Protein AF-A0A8J6FW57-F1 (afdb_monomer_lite)

Sequence (86 aa):
MDDYTDAIRVNPKFEVPYYNRGVILYRLGFFDDAIKDFQKVLELNPKFEDARISLQQSIADKEGRRRRRIPESAKDKDSTDRDATV

pLDDT: mean 86.76, std 17.14, range [51.38, 98.81]

Secondary structure (DSSP, 8-state):
-HHHHHHHHH-TT-HHHHHHHHHHHHHTT-HHHHHHHHHHHHHH-TT-HHHHHHHHHHHHHHHHHHHHHS-GGGSTTSS--SS---

InterPro domains:
  IPR011990 Tetratricopeptide-like helical domain superfamily [G3DSA:1.25.40.10] (1-76)
  IPR011990 Tetratricopeptide-like helical domain superfamily [SSF48452] (3-55)
  IPR019734 Tetratricopeptide repeat [PF00515] (18-48)
  IPR019734 Tetratricopeptide repeat [PS50005] (15-48)
  IPR019734 Tetratricopeptide repeat [SM00028] (15-48)

Radius of gyration: 20.23 Å; chains: 1; bounding box: 58×47×41 Å

Foldseek 3Di:
DVVLVVVCVVPVLDLVSLQVVLVVCVVVVVLVSSLVSLVSSCVSPVPPVVSVVSNVVSVVVVVVVVVVPPPPVVVPPPPPDDDDDD

Structure (mmCIF, N/CA/C/O backbone):
data_AF-A0A8J6FW57-F1
#
_entry.id   AF-A0A8J6FW57-F1
#
loop_
_atom_site.group_PDB
_atom_site.id
_atom_site.type_symbol
_atom_site.label_atom_id
_atom_site.label_alt_id
_atom_site.label_comp_id
_atom_site.label_asym_id
_atom_site.label_entity_id
_atom_site.label_seq_id
_atom_site.pdbx_PDB_ins_code
_atom_site.Cartn_x
_atom_site.Cartn_y
_atom_site.Cartn_z
_atom_site.occupancy
_atom_site.B_iso_or_equiv
_atom_site.auth_seq_id
_atom_site.auth_comp_id
_atom_site.auth_asym_id
_atom_site.auth_atom_id
_atom_site.pdbx_PDB_model_num
ATOM 1 N N . MET A 1 1 ? -4.484 -10.249 -6.253 1.00 66.06 1 MET A N 1
ATOM 2 C CA . MET A 1 1 ? -4.837 -8.808 -6.297 1.00 66.06 1 MET A CA 1
ATOM 3 C C . MET A 1 1 ? -6.334 -8.643 -6.126 1.00 66.06 1 MET A C 1
ATOM 5 O O . MET A 1 1 ? -6.744 -7.823 -5.314 1.00 66.06 1 MET A O 1
ATOM 9 N N . ASP A 1 2 ? -7.121 -9.445 -6.842 1.00 81.88 2 ASP A N 1
ATOM 10 C CA . ASP A 1 2 ? -8.585 -9.399 -6.798 1.00 81.88 2 ASP A CA 1
ATOM 11 C C . ASP A 1 2 ? -9.137 -9.636 -5.386 1.00 81.88 2 ASP A C 1
ATOM 13 O O . ASP A 1 2 ? -9.971 -8.853 -4.943 1.00 81.88 2 ASP A O 1
ATOM 17 N N . ASP A 1 3 ? -8.543 -10.557 -4.614 1.00 87.12 3 ASP A N 1
ATOM 18 C CA . ASP A 1 3 ? -8.918 -10.794 -3.208 1.00 87.12 3 ASP A CA 1
ATOM 19 C C . ASP A 1 3 ? -8.858 -9.528 -2.336 1.00 87.12 3 ASP A C 1
ATOM 21 O O . ASP A 1 3 ? -9.734 -9.286 -1.507 1.00 87.12 3 ASP A O 1
ATOM 25 N N . TYR A 1 4 ? -7.841 -8.679 -2.530 1.00 92.31 4 TYR A N 1
ATOM 26 C CA . TYR A 1 4 ? -7.734 -7.421 -1.786 1.00 92.31 4 TYR A CA 1
ATOM 27 C C . TYR A 1 4 ? -8.730 -6.382 -2.284 1.00 92.31 4 TYR A C 1
ATOM 29 O O . TYR A 1 4 ? -9.246 -5.607 -1.486 1.00 92.31 4 TYR A O 1
ATOM 37 N N . THR A 1 5 ? -9.033 -6.369 -3.580 1.00 92.75 5 THR A N 1
ATOM 38 C CA . THR A 1 5 ? -10.046 -5.470 -4.142 1.00 92.75 5 THR A CA 1
ATOM 39 C C . THR A 1 5 ? -11.440 -5.825 -3.629 1.00 92.75 5 THR A C 1
ATOM 41 O O . THR A 1 5 ? -12.194 -4.928 -3.250 1.00 92.75 5 THR A O 1
ATOM 44 N N . ASP A 1 6 ? -11.763 -7.112 -3.520 1.00 95.12 6 ASP A N 1
ATOM 45 C CA . ASP A 1 6 ? -13.005 -7.561 -2.896 1.00 95.12 6 ASP A CA 1
ATOM 46 C C . ASP A 1 6 ? -13.034 -7.271 -1.395 1.00 95.12 6 ASP A C 1
ATOM 48 O O . ASP A 1 6 ? -14.031 -6.742 -0.901 1.00 95.12 6 ASP A O 1
ATOM 52 N N . ALA A 1 7 ? -11.936 -7.512 -0.671 1.00 93.94 7 ALA A N 1
ATOM 53 C CA . ALA A 1 7 ? -11.846 -7.156 0.745 1.00 93.94 7 ALA A CA 1
ATOM 54 C C . ALA A 1 7 ? -12.060 -5.647 0.978 1.00 93.94 7 ALA A C 1
ATOM 56 O O . ALA A 1 7 ? -12.785 -5.264 1.897 1.00 93.94 7 ALA A O 1
ATOM 57 N N . ILE A 1 8 ? -11.501 -4.794 0.112 1.00 96.38 8 ILE A N 1
ATOM 58 C CA . ILE A 1 8 ? -11.709 -3.337 0.124 1.00 96.38 8 ILE A CA 1
ATOM 59 C C . ILE A 1 8 ? -13.173 -2.986 -0.150 1.00 96.38 8 ILE A C 1
ATOM 61 O O . ILE A 1 8 ? -13.734 -2.118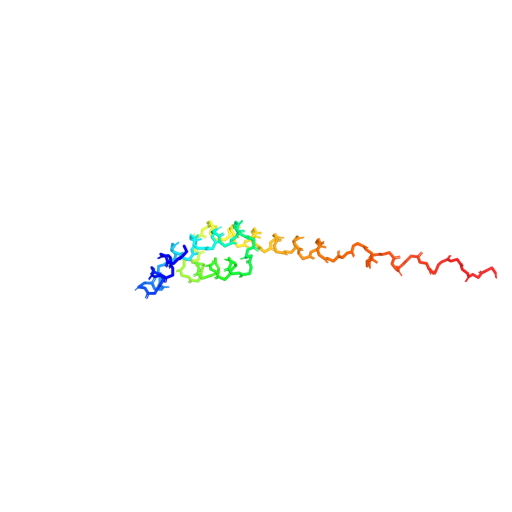 0.515 1.00 96.38 8 ILE A O 1
ATOM 65 N N . ARG A 1 9 ? -13.814 -3.655 -1.113 1.00 96.06 9 ARG A N 1
ATOM 66 C CA . ARG A 1 9 ? -15.227 -3.426 -1.438 1.00 96.06 9 ARG A CA 1
ATOM 67 C C . ARG A 1 9 ? -16.145 -3.797 -0.274 1.00 96.06 9 ARG A C 1
ATOM 69 O O . ARG A 1 9 ? -17.114 -3.086 -0.021 1.00 96.06 9 ARG A O 1
ATOM 76 N N . VAL A 1 10 ? -15.840 -4.890 0.425 1.00 97.44 10 VAL A N 1
ATOM 77 C CA . VAL A 1 10 ? -16.605 -5.359 1.590 1.00 97.44 10 VAL A CA 1
ATOM 78 C C . VAL A 1 10 ? -16.389 -4.447 2.797 1.00 97.44 10 VAL A C 1
ATOM 80 O O . VAL A 1 10 ? -17.354 -4.087 3.469 1.00 97.44 10 VAL A O 1
ATOM 83 N N . ASN A 1 11 ? -15.145 -4.049 3.074 1.00 95.50 11 ASN A N 1
ATOM 84 C CA . ASN A 1 11 ? -14.830 -3.130 4.162 1.00 95.50 11 ASN A CA 1
ATOM 85 C C . ASN A 1 11 ? -13.788 -2.080 3.734 1.00 95.50 11 ASN A C 1
ATOM 87 O O . ASN A 1 11 ? -12.587 -2.270 3.942 1.00 95.50 11 ASN A O 1
ATOM 91 N N . PRO A 1 12 ? -14.228 -0.915 3.226 1.00 96.44 12 PRO A N 1
ATOM 92 C CA . PRO A 1 12 ? -13.317 0.112 2.725 1.00 96.44 12 PRO A CA 1
ATOM 93 C C . PRO A 1 12 ? -12.569 0.858 3.833 1.00 96.44 12 PRO A C 1
ATOM 95 O O . PRO A 1 12 ? -11.680 1.651 3.524 1.00 96.44 12 PRO A O 1
ATOM 98 N N . LYS A 1 13 ? -12.934 0.636 5.103 1.00 97.31 13 LYS A N 1
ATOM 99 C CA . LYS A 1 13 ? -12.256 1.201 6.275 1.00 97.31 13 LYS A CA 1
ATOM 100 C C . LYS A 1 13 ? -11.212 0.260 6.867 1.00 97.31 13 LYS A C 1
ATOM 102 O O . LYS A 1 13 ? -10.535 0.657 7.807 1.00 97.31 13 LYS A O 1
ATOM 107 N N . PHE A 1 14 ? -11.091 -0.959 6.341 1.00 96.75 14 PHE A N 1
ATOM 108 C CA . PHE A 1 14 ? -10.038 -1.874 6.743 1.00 96.75 14 PHE A CA 1
ATOM 109 C C . PHE A 1 14 ? -8.778 -1.575 5.941 1.00 96.75 14 PHE A C 1
ATOM 111 O O . PHE A 1 14 ? -8.766 -1.660 4.716 1.00 96.75 14 PHE A O 1
ATOM 118 N N . GLU A 1 15 ? -7.719 -1.198 6.637 1.00 97.62 15 GLU A N 1
ATOM 119 C CA . GLU A 1 15 ? -6.491 -0.681 6.055 1.00 97.62 15 GLU A CA 1
ATOM 120 C C . GLU A 1 15 ? -5.550 -1.786 5.546 1.00 97.62 15 GLU A C 1
ATOM 122 O O . GLU A 1 15 ? -4.835 -1.591 4.565 1.00 97.62 15 GLU A O 1
ATOM 127 N N . VAL A 1 16 ? -5.588 -2.980 6.147 1.00 97.25 16 VAL A N 1
ATOM 128 C CA . VAL A 1 16 ? -4.669 -4.091 5.823 1.00 97.25 16 VAL A CA 1
ATOM 129 C C . VAL A 1 16 ? -4.741 -4.539 4.349 1.00 97.25 16 VAL A C 1
ATOM 131 O O . VAL A 1 16 ? -3.684 -4.753 3.750 1.00 97.25 16 VAL A O 1
ATOM 134 N N . PRO A 1 17 ? -5.922 -4.658 3.705 1.00 97.94 17 PRO A N 1
ATOM 135 C CA . PRO A 1 17 ? -6.011 -4.970 2.280 1.00 97.94 17 PRO A CA 1
ATOM 136 C C . PRO A 1 17 ? -5.339 -3.931 1.378 1.00 97.94 17 PRO A C 1
ATOM 138 O O . PRO A 1 17 ? -4.671 -4.318 0.421 1.00 97.94 17 PRO A O 1
ATOM 141 N N . TYR A 1 18 ? -5.462 -2.635 1.694 1.00 98.44 18 TYR A N 1
ATOM 142 C CA . TYR A 1 18 ? -4.762 -1.581 0.953 1.00 98.44 18 TYR A CA 1
ATOM 143 C C . TYR A 1 18 ? -3.250 -1.726 1.116 1.00 98.44 18 TYR A C 1
ATOM 145 O O . TYR A 1 18 ? -2.532 -1.711 0.122 1.00 98.44 18 TYR A O 1
ATOM 153 N N . TYR A 1 19 ? -2.760 -1.954 2.341 1.00 98.56 19 TYR A N 1
ATOM 154 C CA . TYR A 1 19 ? -1.329 -2.154 2.583 1.00 98.56 19 TYR A CA 1
ATOM 155 C C . TYR A 1 19 ? -0.774 -3.331 1.770 1.00 98.56 19 TYR A C 1
ATOM 157 O O . TYR A 1 19 ? 0.194 -3.176 1.025 1.00 98.56 19 TYR A O 1
ATOM 165 N N . ASN A 1 20 ? -1.424 -4.493 1.844 1.00 98.19 20 ASN A N 1
ATOM 166 C CA . ASN A 1 20 ? -0.967 -5.687 1.137 1.00 98.19 20 ASN A CA 1
ATOM 167 C C . ASN A 1 20 ? -1.015 -5.517 -0.387 1.00 98.19 20 ASN A C 1
ATOM 169 O O . ASN A 1 20 ? -0.081 -5.925 -1.083 1.00 98.19 20 ASN A O 1
ATOM 173 N N . ARG A 1 21 ? -2.069 -4.883 -0.917 1.00 98.25 21 ARG A N 1
ATOM 174 C CA . ARG A 1 21 ? -2.163 -4.575 -2.348 1.00 98.25 21 ARG A CA 1
ATOM 175 C C . ARG A 1 21 ? -1.064 -3.599 -2.779 1.00 98.25 21 ARG A C 1
ATOM 177 O O . ARG A 1 21 ? -0.389 -3.866 -3.773 1.00 98.25 21 ARG A O 1
ATOM 184 N N . GLY A 1 22 ? -0.802 -2.563 -1.982 1.00 98.38 22 GLY A N 1
ATOM 185 C CA . GLY A 1 22 ? 0.287 -1.609 -2.187 1.00 98.38 22 GLY A CA 1
ATOM 186 C C . GLY A 1 22 ? 1.666 -2.271 -2.229 1.00 98.38 22 GLY A C 1
ATOM 187 O O . GLY A 1 22 ? 2.449 -1.996 -3.137 1.00 98.38 22 GLY A O 1
ATOM 188 N N . VAL A 1 23 ? 1.951 -3.217 -1.325 1.00 98.31 23 VAL A N 1
ATOM 189 C CA . VAL A 1 23 ? 3.216 -3.981 -1.323 1.00 98.31 23 VAL A CA 1
ATOM 190 C C . VAL A 1 23 ? 3.394 -4.777 -2.617 1.00 98.31 23 VAL A C 1
ATOM 192 O O . VAL A 1 23 ? 4.488 -4.794 -3.187 1.00 98.31 23 VAL A O 1
ATOM 195 N N . ILE A 1 24 ? 2.338 -5.426 -3.113 1.00 97.75 24 ILE A N 1
ATOM 196 C CA . ILE A 1 24 ? 2.417 -6.178 -4.372 1.00 97.75 24 ILE A CA 1
ATOM 197 C C . ILE A 1 24 ? 2.614 -5.216 -5.552 1.00 97.75 24 ILE A C 1
ATOM 199 O O . ILE A 1 24 ? 3.477 -5.464 -6.392 1.00 97.75 24 ILE A O 1
ATOM 203 N N . LEU A 1 25 ? 1.875 -4.104 -5.603 1.00 97.94 25 LEU A N 1
ATOM 204 C CA . LEU A 1 25 ? 2.016 -3.086 -6.652 1.00 97.94 25 LEU A CA 1
ATOM 205 C C . LEU A 1 25 ? 3.435 -2.507 -6.690 1.00 97.94 25 LEU A C 1
ATOM 207 O O . LEU A 1 25 ? 4.025 -2.397 -7.766 1.00 97.94 25 LEU A O 1
ATOM 211 N N . TYR A 1 26 ? 4.010 -2.216 -5.522 1.00 98.06 26 TYR A N 1
ATOM 212 C CA . TYR A 1 26 ? 5.387 -1.754 -5.384 1.00 98.06 26 TYR A CA 1
ATOM 213 C C . TYR A 1 26 ? 6.378 -2.772 -5.962 1.00 98.06 26 TYR A C 1
ATOM 215 O O . TYR A 1 26 ? 7.207 -2.417 -6.800 1.00 98.06 26 TYR A O 1
ATOM 223 N N . ARG A 1 27 ? 6.245 -4.057 -5.601 1.00 96.38 27 ARG A N 1
ATOM 224 C CA . ARG A 1 27 ? 7.107 -5.140 -6.116 1.00 96.38 27 ARG A CA 1
ATOM 225 C C . ARG A 1 27 ? 6.990 -5.338 -7.628 1.00 96.38 27 ARG A C 1
ATOM 227 O O . ARG A 1 27 ? 7.960 -5.733 -8.265 1.00 96.38 27 ARG A O 1
ATOM 234 N N . LEU A 1 28 ? 5.825 -5.047 -8.203 1.00 95.69 28 LEU A N 1
ATOM 235 C CA . LEU A 1 28 ? 5.589 -5.076 -9.649 1.00 95.69 28 LEU A CA 1
ATOM 236 C C . LEU A 1 28 ? 6.068 -3.796 -10.367 1.00 95.69 28 LEU A C 1
ATOM 238 O O . LEU A 1 28 ? 5.988 -3.705 -11.591 1.00 95.69 28 LEU A O 1
ATOM 242 N N . GLY A 1 29 ? 6.572 -2.800 -9.632 1.00 95.31 29 GLY A N 1
ATOM 243 C CA . GLY A 1 29 ? 7.045 -1.528 -10.181 1.00 95.31 29 GLY A CA 1
ATOM 244 C C . GLY A 1 29 ? 5.930 -0.535 -10.529 1.00 95.31 29 GLY A C 1
ATOM 245 O O . GLY A 1 29 ? 6.200 0.484 -11.178 1.00 95.31 29 GLY A O 1
ATOM 246 N N . PHE A 1 30 ? 4.693 -0.802 -10.099 1.00 97.06 30 PHE A N 1
ATOM 247 C CA . PHE A 1 30 ? 3.545 0.104 -10.204 1.00 97.06 30 PHE A CA 1
ATOM 248 C C . PHE A 1 30 ? 3.544 1.095 -9.034 1.00 97.06 30 PHE A C 1
ATOM 250 O O . PHE A 1 30 ? 2.636 1.126 -8.205 1.0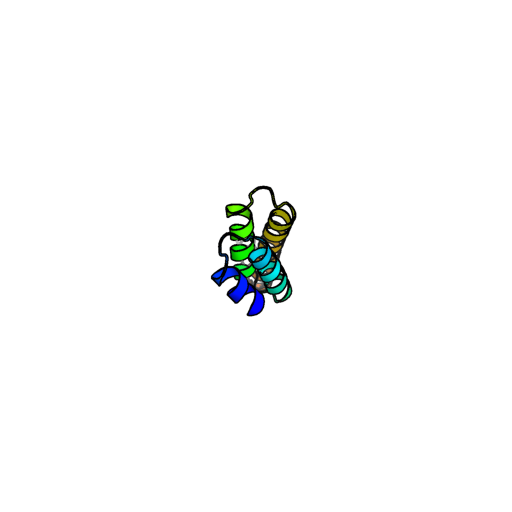0 97.06 30 PHE A O 1
ATOM 257 N N . PHE A 1 31 ? 4.602 1.904 -8.953 1.00 96.62 31 PHE A N 1
ATOM 258 C CA . PHE A 1 31 ? 4.840 2.785 -7.807 1.00 96.62 31 PHE A CA 1
ATOM 259 C C . PHE A 1 31 ? 3.722 3.809 -7.584 1.00 96.62 31 PHE A C 1
ATOM 261 O O . PHE A 1 31 ? 3.398 4.104 -6.441 1.00 96.62 31 PHE A O 1
ATOM 268 N N . ASP A 1 32 ? 3.103 4.328 -8.648 1.00 97.69 32 ASP A N 1
ATOM 269 C CA . ASP A 1 32 ? 1.999 5.288 -8.534 1.00 97.69 32 ASP A CA 1
ATOM 270 C C . ASP A 1 32 ? 0.775 4.709 -7.821 1.00 97.69 32 ASP A C 1
ATOM 272 O O . ASP A 1 32 ? 0.176 5.379 -6.979 1.00 97.69 32 ASP A O 1
ATOM 276 N N . ASP A 1 33 ? 0.412 3.466 -8.127 1.00 97.94 33 ASP A N 1
ATOM 277 C CA . ASP A 1 33 ? -0.744 2.822 -7.506 1.00 97.94 33 ASP A CA 1
ATOM 278 C C . ASP A 1 33 ? -0.410 2.313 -6.100 1.00 97.94 33 ASP A C 1
ATOM 280 O O . ASP A 1 33 ? -1.235 2.439 -5.197 1.00 97.94 33 ASP A O 1
ATOM 284 N N . ALA A 1 34 ? 0.827 1.855 -5.874 1.00 98.56 34 ALA A N 1
ATOM 285 C CA . ALA A 1 34 ? 1.316 1.536 -4.534 1.00 98.56 34 ALA A CA 1
ATOM 286 C C . ALA A 1 34 ? 1.247 2.751 -3.592 1.00 98.56 34 ALA A C 1
ATOM 288 O O . ALA A 1 34 ? 0.771 2.636 -2.465 1.00 98.56 34 ALA A O 1
ATOM 289 N N . ILE A 1 35 ? 1.660 3.931 -4.071 1.00 98.69 35 ILE A N 1
ATOM 290 C CA . ILE A 1 35 ? 1.594 5.189 -3.313 1.00 98.69 35 ILE A CA 1
ATOM 291 C C . ILE A 1 35 ? 0.156 5.504 -2.890 1.00 98.69 35 ILE A C 1
ATOM 293 O O . ILE A 1 35 ? -0.061 5.818 -1.721 1.00 98.69 35 ILE A O 1
ATOM 297 N N . LYS A 1 36 ? -0.821 5.391 -3.801 1.00 98.56 36 LYS A N 1
ATOM 298 C CA . LYS A 1 36 ? -2.239 5.639 -3.481 1.00 98.56 36 LYS A CA 1
ATOM 299 C C . LYS A 1 36 ? -2.739 4.699 -2.386 1.00 98.56 36 LYS A C 1
ATOM 301 O O . LYS A 1 36 ? -3.393 5.146 -1.446 1.00 98.56 36 LYS A O 1
ATOM 306 N N . ASP A 1 37 ? -2.407 3.415 -2.491 1.00 98.62 37 ASP A N 1
ATOM 307 C CA . ASP A 1 37 ? -2.812 2.418 -1.502 1.00 98.62 37 ASP A CA 1
ATOM 308 C C . ASP A 1 37 ? -2.163 2.687 -0.133 1.00 98.62 37 ASP A C 1
ATOM 310 O O . ASP A 1 37 ? -2.863 2.696 0.879 1.00 98.62 37 ASP A O 1
ATOM 314 N N . PHE A 1 38 ? -0.866 3.010 -0.072 1.00 98.81 38 PHE A N 1
ATOM 315 C CA . PHE A 1 38 ? -0.204 3.356 1.194 1.00 98.81 38 PHE A CA 1
ATOM 316 C C . PHE A 1 38 ? -0.720 4.660 1.810 1.00 98.81 38 PHE A C 1
ATOM 318 O O . PHE A 1 38 ? -0.877 4.742 3.028 1.00 98.81 38 PHE A O 1
ATOM 325 N N . GLN A 1 39 ? -1.041 5.669 0.997 1.00 98.81 39 GLN A N 1
ATOM 326 C CA . GLN A 1 39 ? -1.701 6.884 1.480 1.00 98.81 39 GLN A CA 1
ATOM 327 C C . GLN A 1 39 ? -3.062 6.559 2.092 1.00 98.81 39 GLN A C 1
ATOM 329 O O . GLN A 1 39 ? -3.371 7.051 3.177 1.00 98.81 39 GLN A O 1
ATOM 334 N N . LYS A 1 40 ? -3.836 5.665 1.465 1.00 98.62 40 LYS A N 1
ATOM 335 C CA . LYS A 1 40 ? -5.128 5.246 2.007 1.00 98.62 40 LYS A CA 1
ATOM 336 C C . LYS A 1 40 ? -4.999 4.540 3.356 1.00 98.62 40 LYS A C 1
ATOM 338 O O . LYS A 1 40 ? -5.816 4.778 4.245 1.00 98.62 40 LYS A O 1
ATOM 343 N N . VAL A 1 41 ? -3.958 3.728 3.542 1.00 98.75 41 VAL A N 1
ATOM 344 C CA . VAL A 1 41 ? -3.650 3.116 4.846 1.00 98.75 41 VAL A CA 1
ATOM 345 C C . VAL A 1 41 ? -3.434 4.188 5.911 1.00 98.75 41 VAL A C 1
ATOM 347 O O . VAL A 1 41 ? -4.014 4.088 6.985 1.00 98.75 41 VAL A O 1
ATOM 350 N N . LEU A 1 42 ? -2.659 5.233 5.610 1.00 98.69 42 LEU A N 1
ATOM 351 C CA . LEU A 1 42 ? -2.360 6.314 6.557 1.00 98.69 42 LEU A CA 1
ATOM 352 C C . LEU A 1 42 ? -3.548 7.254 6.806 1.00 98.69 42 LEU A C 1
ATOM 354 O O . LEU A 1 42 ? -3.656 7.811 7.894 1.00 98.69 42 LEU A O 1
ATOM 358 N N . GLU A 1 43 ? -4.460 7.411 5.843 1.00 98.56 43 GLU A N 1
ATOM 359 C CA . GLU A 1 43 ? -5.742 8.095 6.064 1.00 98.56 43 GLU A CA 1
ATOM 360 C C . GLU A 1 43 ? -6.620 7.347 7.078 1.00 98.56 43 GLU A C 1
ATOM 362 O O . GLU A 1 43 ? -7.290 7.974 7.898 1.00 98.56 43 GLU A O 1
ATOM 367 N N . LEU A 1 44 ? -6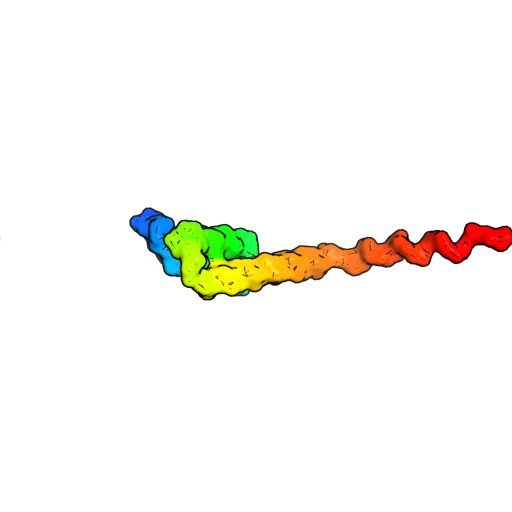.640 6.011 7.009 1.00 98.31 44 LEU A N 1
ATOM 368 C CA . LEU A 1 44 ? -7.442 5.159 7.893 1.00 98.31 44 LEU A CA 1
ATOM 369 C C . LEU A 1 44 ? -6.772 4.949 9.256 1.00 98.31 44 LEU A C 1
ATOM 371 O O . LEU A 1 44 ? -7.437 4.980 10.291 1.00 98.31 44 LEU A O 1
ATOM 375 N N . ASN A 1 45 ? -5.456 4.756 9.254 1.00 98.19 45 ASN A N 1
ATOM 376 C CA . ASN A 1 45 ? -4.631 4.515 10.426 1.00 98.19 45 ASN A CA 1
ATOM 377 C C . ASN A 1 45 ? -3.307 5.297 10.314 1.00 98.19 45 ASN A C 1
ATOM 379 O O . ASN A 1 45 ? -2.292 4.763 9.856 1.00 98.19 45 ASN A O 1
ATOM 383 N N . PRO A 1 46 ? -3.271 6.552 10.798 1.00 98.31 46 PRO A N 1
ATOM 384 C CA . PRO A 1 46 ? -2.076 7.398 10.738 1.00 98.31 46 PRO A CA 1
ATOM 385 C C . PRO A 1 46 ? -0.861 6.851 11.500 1.00 98.31 46 PRO A C 1
ATOM 387 O O . PRO A 1 46 ? 0.248 7.350 11.323 1.00 98.31 46 PRO A O 1
ATOM 390 N N . LYS A 1 47 ? -1.058 5.857 12.377 1.00 98.19 47 LYS A N 1
ATOM 391 C CA . LYS A 1 47 ? 0.002 5.234 13.183 1.00 98.19 47 LYS A CA 1
ATOM 392 C C . LYS A 1 47 ? 0.574 3.968 12.539 1.00 98.19 47 LYS A C 1
ATOM 394 O O . LYS A 1 47 ? 1.404 3.306 13.158 1.00 98.19 47 LYS A O 1
ATOM 399 N N . PHE A 1 48 ? 0.143 3.614 11.327 1.00 98.25 48 PHE A N 1
ATOM 400 C CA . PHE A 1 48 ? 0.659 2.449 10.615 1.00 98.25 48 PHE A CA 1
ATOM 401 C C . PHE A 1 48 ? 2.066 2.734 10.073 1.00 98.25 48 PHE A C 1
ATOM 403 O O . PHE A 1 48 ? 2.254 3.211 8.953 1.00 98.25 48 PHE A O 1
ATOM 410 N N . GLU A 1 49 ? 3.070 2.423 10.888 1.00 98.19 49 GLU A N 1
ATOM 411 C CA . GLU A 1 49 ? 4.471 2.738 10.610 1.00 98.19 49 GLU A CA 1
ATOM 412 C C . GLU A 1 49 ? 4.984 2.105 9.307 1.00 98.19 49 GLU A C 1
ATOM 414 O O . GLU A 1 49 ? 5.591 2.794 8.486 1.00 98.19 49 GLU A O 1
ATOM 419 N N . ASP A 1 50 ? 4.656 0.835 9.053 1.00 98.25 50 ASP A N 1
ATOM 420 C CA . ASP A 1 50 ? 5.104 0.143 7.838 1.00 98.25 50 ASP A CA 1
ATOM 421 C C . ASP A 1 50 ? 4.572 0.800 6.557 1.00 98.25 50 ASP A C 1
ATOM 423 O O . ASP A 1 50 ? 5.271 0.849 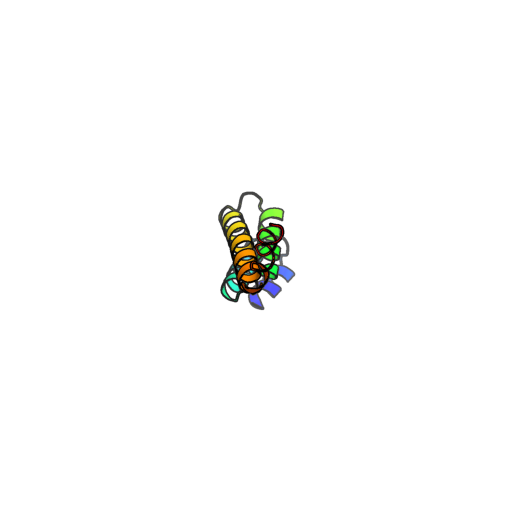5.543 1.00 98.25 50 ASP A O 1
ATOM 427 N N . ALA A 1 51 ? 3.356 1.358 6.591 1.00 98.44 51 ALA A N 1
ATOM 428 C CA . ALA A 1 51 ? 2.791 2.074 5.452 1.00 98.44 51 ALA A CA 1
ATOM 429 C C . ALA A 1 51 ? 3.528 3.394 5.194 1.00 98.44 51 ALA A C 1
ATOM 431 O O . ALA A 1 51 ? 3.760 3.753 4.039 1.00 98.44 51 ALA A O 1
ATOM 432 N N . ARG A 1 52 ? 3.967 4.091 6.250 1.00 98.62 52 ARG A N 1
ATOM 433 C CA . ARG A 1 52 ? 4.796 5.300 6.134 1.00 98.62 52 ARG A CA 1
ATOM 434 C C . ARG A 1 52 ? 6.150 4.991 5.503 1.00 98.62 52 ARG A C 1
ATOM 436 O O . ARG A 1 52 ? 6.559 5.698 4.582 1.00 98.62 52 ARG A O 1
ATOM 443 N N . ILE A 1 53 ? 6.813 3.927 5.955 1.00 98.56 53 ILE A N 1
ATOM 444 C CA . ILE A 1 53 ? 8.091 3.467 5.390 1.00 98.56 53 ILE A CA 1
ATOM 445 C C . ILE A 1 53 ? 7.905 3.066 3.920 1.00 98.56 53 ILE A C 1
ATOM 447 O O . ILE A 1 53 ? 8.640 3.536 3.049 1.00 98.56 53 ILE A O 1
ATOM 451 N N . SER A 1 54 ? 6.878 2.268 3.624 1.00 98.50 54 SER A N 1
ATOM 452 C CA . SER A 1 54 ? 6.596 1.782 2.266 1.00 98.50 54 SER A CA 1
ATOM 453 C C . SER A 1 54 ? 6.234 2.915 1.299 1.00 98.50 54 SER A C 1
ATOM 455 O O . SER A 1 54 ? 6.636 2.897 0.132 1.00 98.50 54 SER A O 1
ATOM 457 N N . LEU A 1 55 ? 5.527 3.944 1.777 1.00 98.56 55 LEU A N 1
ATOM 458 C CA . LEU A 1 55 ? 5.232 5.155 1.012 1.00 98.56 55 LEU A CA 1
ATOM 459 C C . LEU A 1 55 ? 6.513 5.914 0.647 1.00 98.56 55 LEU A C 1
ATOM 461 O O . LEU A 1 55 ? 6.705 6.263 -0.519 1.00 98.56 55 LEU A O 1
ATOM 465 N N . GLN A 1 56 ? 7.404 6.142 1.617 1.00 98.19 56 GLN A N 1
ATOM 466 C CA . GLN A 1 56 ? 8.679 6.827 1.379 1.00 98.19 56 GLN A CA 1
ATOM 467 C C . GLN A 1 56 ? 9.543 6.073 0.360 1.00 98.19 56 GLN A C 1
ATOM 469 O O . GLN A 1 56 ? 10.057 6.683 -0.579 1.00 98.19 56 GLN A O 1
ATOM 474 N N . GLN A 1 57 ? 9.640 4.747 0.494 1.00 97.56 57 GLN A N 1
ATOM 475 C CA . GLN A 1 57 ? 10.359 3.891 -0.455 1.00 97.56 57 GLN A CA 1
ATOM 476 C C . GLN A 1 57 ? 9.753 3.961 -1.862 1.00 97.56 57 GLN A C 1
ATOM 478 O O . GLN A 1 57 ? 10.472 4.167 -2.838 1.00 97.56 57 GLN A O 1
ATOM 483 N N . SER A 1 58 ? 8.425 3.879 -1.972 1.00 97.75 58 SER A N 1
ATOM 484 C CA . SER A 1 58 ? 7.731 3.946 -3.264 1.00 97.75 58 SER A CA 1
ATOM 485 C C . SER A 1 58 ? 7.957 5.276 -3.986 1.00 97.75 58 SER A C 1
ATOM 487 O O . SER A 1 58 ? 8.136 5.295 -5.204 1.00 97.75 58 SER A O 1
ATOM 489 N N . ILE A 1 59 ? 7.984 6.394 -3.250 1.00 97.31 59 ILE A N 1
ATOM 490 C CA . ILE A 1 59 ? 8.284 7.721 -3.808 1.00 97.31 59 ILE A CA 1
ATOM 491 C C . ILE A 1 59 ? 9.735 7.780 -4.299 1.00 97.31 59 ILE A C 1
ATOM 493 O O . ILE A 1 59 ? 9.9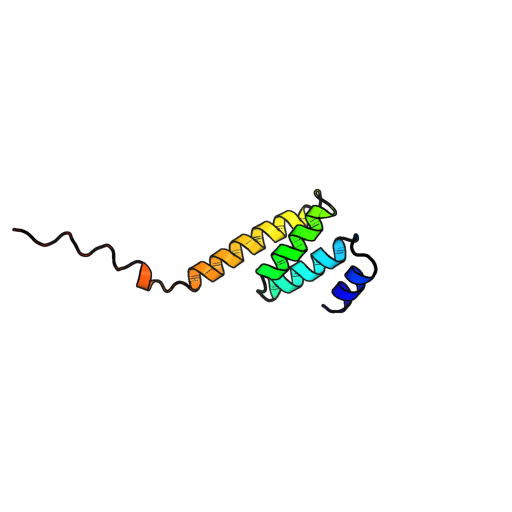75 8.190 -5.438 1.00 97.31 59 ILE A O 1
ATOM 497 N N . ALA A 1 60 ? 10.692 7.323 -3.487 1.00 96.25 60 ALA A N 1
ATOM 498 C CA . ALA A 1 60 ? 12.107 7.317 -3.851 1.00 96.25 60 ALA A CA 1
ATOM 499 C C . ALA A 1 60 ? 12.378 6.475 -5.112 1.00 96.25 60 ALA A C 1
ATOM 501 O O . ALA A 1 60 ? 13.053 6.935 -6.038 1.00 96.25 60 ALA A O 1
ATOM 502 N N . ASP A 1 61 ? 11.795 5.280 -5.208 1.00 95.31 61 ASP A N 1
ATOM 503 C CA . ASP A 1 61 ? 11.992 4.395 -6.360 1.00 95.31 61 ASP A CA 1
ATOM 504 C C . ASP A 1 61 ? 11.285 4.887 -7.621 1.00 95.31 61 ASP A C 1
ATOM 506 O O . ASP A 1 61 ? 11.829 4.772 -8.730 1.00 95.31 61 ASP A O 1
ATOM 510 N N . LYS A 1 62 ? 10.109 5.509 -7.474 1.00 93.69 62 LYS A N 1
ATOM 511 C CA . LYS A 1 62 ? 9.438 6.211 -8.573 1.00 93.69 62 LYS A CA 1
ATOM 512 C C . LYS A 1 62 ? 10.342 7.297 -9.152 1.00 93.69 62 LYS A C 1
ATOM 514 O O . LYS A 1 62 ? 10.500 7.380 -10.375 1.00 93.69 62 LYS A O 1
ATOM 519 N N . GLU A 1 63 ? 10.965 8.108 -8.301 1.00 88.69 63 GLU A N 1
ATOM 520 C CA . GLU A 1 63 ? 11.909 9.139 -8.732 1.00 88.69 63 GLU A CA 1
ATOM 521 C C . GLU A 1 63 ? 13.176 8.548 -9.352 1.00 88.69 63 GLU A C 1
ATOM 523 O O . GLU A 1 63 ? 13.608 9.012 -10.409 1.00 88.69 63 GLU A O 1
ATOM 528 N N . GLY A 1 64 ? 13.737 7.488 -8.766 1.00 88.44 64 GLY A N 1
ATOM 529 C CA . GLY A 1 64 ? 14.886 6.770 -9.320 1.00 88.44 64 GLY A CA 1
ATOM 530 C C . GLY A 1 64 ? 14.602 6.194 -10.711 1.00 88.44 64 GLY A C 1
ATOM 531 O O . GLY A 1 64 ? 15.421 6.310 -11.627 1.00 88.44 64 GLY A O 1
ATOM 532 N N . ARG A 1 65 ? 13.407 5.631 -10.930 1.00 79.19 65 ARG A N 1
ATOM 533 C CA . ARG A 1 65 ? 12.951 5.178 -12.256 1.00 79.19 65 ARG A CA 1
ATOM 534 C C . ARG A 1 65 ? 12.757 6.345 -13.222 1.00 79.19 65 ARG A C 1
ATOM 536 O O . ARG A 1 65 ? 13.103 6.206 -14.394 1.00 79.19 65 ARG A O 1
ATOM 543 N N . ARG A 1 66 ? 12.244 7.488 -12.757 1.00 74.25 66 ARG A N 1
ATOM 544 C CA . ARG A 1 66 ? 12.100 8.691 -13.590 1.00 74.25 66 ARG A CA 1
ATOM 545 C C . ARG A 1 66 ? 13.462 9.226 -14.022 1.00 74.25 66 ARG A C 1
ATOM 547 O O . ARG A 1 66 ? 13.631 9.463 -15.210 1.00 74.25 66 ARG A O 1
ATOM 554 N N . ARG A 1 67 ? 14.434 9.335 -13.108 1.00 71.88 67 ARG A N 1
ATOM 555 C CA . ARG A 1 67 ? 15.803 9.807 -13.394 1.00 71.88 67 ARG A CA 1
ATOM 556 C C . ARG A 1 67 ? 16.530 8.911 -14.396 1.00 71.88 67 ARG A C 1
ATOM 558 O O . ARG A 1 67 ? 17.116 9.437 -15.327 1.00 71.88 67 ARG A O 1
ATOM 565 N N . ARG A 1 68 ? 16.409 7.582 -14.276 1.00 71.56 68 ARG A N 1
ATOM 566 C CA . ARG A 1 68 ? 16.974 6.620 -15.249 1.00 71.56 68 ARG A CA 1
ATOM 567 C C . ARG A 1 68 ? 16.344 6.697 -16.644 1.00 71.56 68 ARG A C 1
ATOM 569 O O . ARG A 1 68 ? 16.957 6.262 -17.608 1.00 71.56 68 ARG A O 1
ATOM 576 N N . ARG A 1 69 ? 15.113 7.210 -16.758 1.00 63.41 69 ARG A N 1
ATOM 577 C CA . ARG A 1 69 ? 14.427 7.400 -18.047 1.00 63.41 69 ARG A CA 1
ATOM 578 C C . ARG A 1 69 ? 14.760 8.728 -18.722 1.00 63.41 69 ARG A C 1
ATOM 580 O O . ARG A 1 69 ? 14.423 8.875 -19.892 1.00 63.41 69 ARG A O 1
ATOM 587 N N . ILE A 1 70 ? 15.377 9.680 -18.018 1.00 55.97 70 ILE A N 1
ATOM 588 C CA . ILE A 1 70 ? 15.928 10.881 -18.649 1.00 55.97 70 ILE A CA 1
ATOM 589 C C . ILE A 1 70 ? 17.303 10.470 -19.183 1.00 55.97 70 ILE A C 1
ATOM 591 O O . ILE A 1 70 ? 18.176 10.173 -18.367 1.00 55.97 70 ILE A O 1
ATOM 595 N N . PRO A 1 71 ? 17.508 10.371 -20.507 1.00 51.38 71 PRO A N 1
ATOM 596 C CA . PRO A 1 71 ? 18.812 10.001 -21.026 1.00 51.38 71 PRO A CA 1
ATOM 597 C C . PRO A 1 71 ? 19.845 11.049 -20.594 1.00 51.38 71 PRO A C 1
ATOM 599 O O . PRO A 1 71 ? 19.602 12.257 -20.655 1.00 51.38 71 PRO A O 1
ATOM 602 N N . GLU A 1 72 ? 20.997 10.558 -20.146 1.00 54.38 72 GLU A N 1
ATOM 603 C CA . GLU A 1 72 ? 22.153 11.324 -19.662 1.00 54.38 72 GLU A CA 1
ATOM 604 C C . GLU A 1 72 ? 22.637 12.373 -20.683 1.00 54.38 72 GLU A C 1
ATOM 606 O O . GLU A 1 72 ? 23.161 13.414 -20.302 1.00 54.38 72 GLU A O 1
ATOM 611 N N . SER A 1 73 ? 22.282 12.192 -21.961 1.00 53.66 73 SER A N 1
ATOM 612 C CA . SER A 1 73 ? 22.486 13.132 -23.072 1.00 53.66 73 SER A CA 1
ATOM 613 C C . SER A 1 73 ? 21.842 14.517 -22.898 1.00 53.66 73 SER A C 1
ATOM 615 O O . SER A 1 73 ? 22.069 15.403 -23.720 1.00 53.66 73 SER A O 1
ATOM 617 N N . ALA A 1 74 ? 20.990 14.716 -21.888 1.00 56.34 74 ALA A N 1
ATOM 618 C CA . ALA A 1 74 ? 20.424 16.026 -21.564 1.00 56.34 74 ALA A CA 1
ATOM 619 C C . ALA A 1 74 ? 21.301 16.860 -20.607 1.00 56.34 74 ALA A C 1
ATOM 621 O O . ALA A 1 74 ? 20.994 18.032 -20.402 1.00 56.34 74 ALA A O 1
ATOM 622 N N . LYS A 1 75 ? 22.366 16.289 -20.020 1.00 56.06 75 LYS A N 1
ATOM 623 C CA . LYS A 1 75 ? 23.286 17.012 -19.121 1.00 56.06 75 LYS A CA 1
ATOM 624 C C . LYS A 1 75 ? 24.490 17.652 -19.822 1.00 56.06 75 LYS A C 1
ATOM 626 O O . LYS A 1 75 ? 25.100 18.535 -19.234 1.00 56.06 75 LYS A O 1
ATOM 631 N N . ASP A 1 76 ? 24.778 17.289 -21.071 1.00 53.66 76 ASP A N 1
ATOM 632 C CA . ASP A 1 76 ? 26.029 17.685 -21.742 1.00 53.66 76 ASP A CA 1
ATOM 633 C C . ASP A 1 76 ? 25.939 18.967 -22.593 1.00 53.66 76 ASP A C 1
ATOM 635 O O . ASP A 1 76 ? 26.896 19.322 -23.273 1.00 53.66 76 ASP A O 1
ATOM 639 N N . LYS A 1 77 ? 24.809 19.689 -22.594 1.00 57.09 77 LYS A N 1
ATOM 640 C CA . LYS A 1 77 ? 24.635 20.878 -23.457 1.00 57.09 77 LYS A CA 1
ATOM 641 C C . LYS A 1 77 ? 24.987 22.226 -22.817 1.00 57.09 77 LYS A C 1
ATOM 643 O O . LYS A 1 77 ? 24.777 23.241 -23.468 1.00 57.09 77 LYS A O 1
ATOM 648 N N . ASP A 1 78 ? 25.531 22.253 -21.600 1.00 55.31 78 ASP A N 1
ATOM 649 C CA . ASP A 1 78 ? 25.784 23.511 -20.867 1.00 55.31 78 ASP A CA 1
ATOM 650 C C . ASP A 1 78 ? 27.278 23.824 -20.627 1.00 55.31 78 ASP A C 1
ATOM 652 O O . ASP A 1 78 ? 27.616 24.643 -19.777 1.00 55.31 78 ASP A O 1
ATOM 656 N N . SER A 1 79 ? 28.211 23.183 -21.351 1.00 55.28 79 SER A N 1
ATOM 657 C CA . SER A 1 79 ? 29.660 23.398 -21.152 1.00 55.28 79 SER A CA 1
ATOM 658 C C . SER A 1 79 ? 30.445 23.868 -22.381 1.00 55.28 79 SER A C 1
ATOM 660 O O . SER A 1 79 ? 31.670 23.760 -22.386 1.00 55.28 79 SER A O 1
ATOM 662 N N . THR A 1 80 ? 29.799 24.395 -23.421 1.00 58.16 80 THR A N 1
ATOM 663 C CA . THR A 1 80 ? 30.507 24.897 -24.614 1.00 58.16 80 THR A CA 1
ATOM 664 C C . THR A 1 80 ? 30.141 26.346 -24.903 1.00 58.16 80 THR A C 1
ATOM 666 O O . THR A 1 80 ? 29.516 26.635 -25.911 1.00 58.16 80 THR A O 1
ATOM 669 N N . ASP A 1 81 ? 30.518 27.259 -24.004 1.00 56.38 81 ASP A N 1
ATOM 670 C CA . ASP A 1 81 ? 30.586 28.689 -24.351 1.00 56.38 81 ASP A CA 1
ATOM 671 C C . ASP A 1 81 ? 31.620 29.457 -23.502 1.00 56.38 81 ASP A C 1
ATOM 673 O O . ASP A 1 81 ? 31.355 30.505 -22.916 1.00 56.38 81 ASP A O 1
ATOM 677 N N . ARG A 1 82 ? 32.829 28.892 -23.366 1.00 57.97 82 ARG A N 1
ATOM 678 C CA . ARG A 1 82 ? 33.970 29.569 -22.713 1.00 57.97 82 ARG A CA 1
ATOM 679 C C . ARG A 1 82 ? 35.261 29.578 -23.527 1.00 57.97 82 ARG A C 1
ATOM 681 O O . ARG A 1 82 ? 36.312 29.825 -22.957 1.00 57.97 82 ARG A O 1
ATOM 688 N N . ASP A 1 83 ? 35.186 29.365 -24.836 1.00 54.09 83 ASP A N 1
ATOM 689 C CA . ASP A 1 83 ? 36.350 29.515 -25.717 1.00 54.09 83 ASP A CA 1
ATOM 690 C C . ASP A 1 83 ? 35.948 30.155 -27.050 1.00 54.09 83 ASP A C 1
ATOM 692 O O . ASP A 1 83 ? 35.927 29.523 -28.101 1.00 54.09 83 ASP A O 1
ATOM 696 N N . ALA A 1 84 ? 35.598 31.438 -26.998 1.00 53.56 84 ALA A N 1
ATOM 697 C CA . ALA A 1 84 ? 35.724 32.339 -28.139 1.00 53.56 84 ALA A CA 1
ATOM 698 C C . ALA A 1 84 ? 35.653 33.786 -27.645 1.00 53.56 84 ALA A C 1
ATOM 700 O O . ALA A 1 84 ? 34.567 34.323 -27.452 1.00 53.56 84 ALA A O 1
ATOM 701 N N . THR A 1 85 ? 36.805 34.408 -27.396 1.00 53.34 85 THR A N 1
ATOM 702 C CA . THR A 1 85 ? 37.235 35.675 -28.023 1.00 53.34 85 THR A CA 1
ATOM 703 C C . THR A 1 85 ? 38.624 36.002 -27.466 1.00 53.3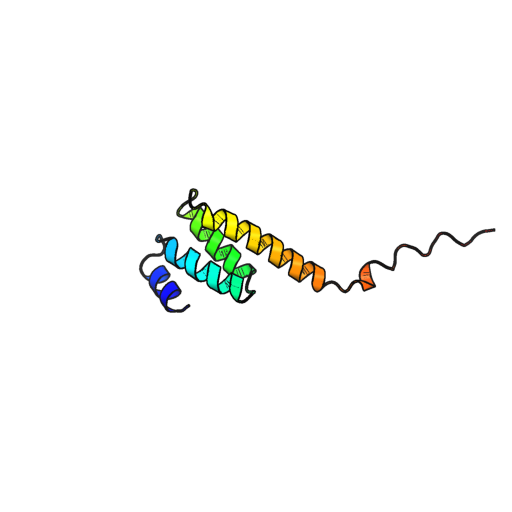4 85 THR A C 1
ATOM 705 O O . THR A 1 85 ? 38.764 36.402 -26.311 1.00 53.34 85 THR A O 1
ATOM 708 N N . VAL A 1 86 ? 39.634 35.737 -28.300 1.00 59.34 86 VAL A N 1
ATOM 709 C CA . VAL A 1 86 ? 40.971 36.354 -28.255 1.00 59.34 86 VAL A CA 1
ATOM 710 C C . VAL A 1 86 ? 40.850 37.805 -28.702 1.00 59.34 86 VAL A C 1
ATOM 712 O O . VAL A 1 86 ? 40.042 38.044 -29.630 1.00 59.34 86 VAL A O 1
#

Organism: Eleutherodactylus coqui (NCBI:txid57060)